Protein AF-A0A8T4YMJ5-F1 (afdb_monomer_lite)

Sequence (94 aa):
PYVMMPYFAAILLVATTIMMLNFAVATREVAGGSQAADMTGIKTIFITSVIFHSYLIGIVAGKISEESVAAGFKHAAILVIIAVLAAKLVPMFL

Structure (mmCIF, N/CA/C/O backbone):
data_AF-A0A8T4YMJ5-F1
#
_entry.id   AF-A0A8T4YMJ5-F1
#
loop_
_atom_site.group_PDB
_atom_site.id
_atom_site.type_symbol
_atom_site.label_atom_id
_atom_site.label_alt_id
_atom_site.label_comp_id
_atom_site.label_asym_id
_atom_site.label_entity_id
_atom_site.label_seq_id
_atom_site.pdbx_PDB_ins_code
_atom_site.Cartn_x
_atom_site.Cartn_y
_atom_site.Cartn_z
_atom_site.occupancy
_atom_site.B_iso_or_equiv
_atom_site.auth_seq_id
_atom_site.auth_comp_id
_atom_site.auth_asym_id
_atom_site.auth_atom_id
_atom_site.pdbx_PDB_model_num
ATOM 1 N N . PRO A 1 1 ? -18.280 10.135 9.244 1.00 56.25 1 PRO A N 1
ATOM 2 C CA . PRO A 1 1 ? -17.606 10.951 8.201 1.00 56.25 1 PRO A CA 1
ATOM 3 C C . PRO A 1 1 ? -16.062 10.908 8.259 1.00 56.25 1 PRO A C 1
ATOM 5 O O . PRO A 1 1 ? -15.456 10.584 7.246 1.00 56.25 1 PRO A O 1
ATOM 8 N N . TYR A 1 2 ? -15.423 11.157 9.414 1.00 61.81 2 TYR A N 1
ATOM 9 C CA . TYR A 1 2 ? -13.950 11.182 9.547 1.00 61.81 2 TYR A CA 1
ATOM 10 C C . TYR A 1 2 ? -13.252 9.827 9.356 1.00 61.81 2 TYR A C 1
ATOM 12 O O . TYR A 1 2 ? -12.117 9.782 8.898 1.00 61.81 2 TYR A O 1
ATOM 20 N N . VAL A 1 3 ? -13.954 8.723 9.621 1.00 61.16 3 VAL A N 1
ATOM 21 C CA . VAL A 1 3 ? -13.430 7.354 9.463 1.00 61.16 3 VAL A CA 1
ATOM 22 C C . VAL A 1 3 ? -13.107 7.014 8.007 1.00 61.16 3 VAL A C 1
ATOM 24 O O . VAL A 1 3 ? -12.237 6.193 7.766 1.00 61.16 3 VAL A O 1
ATOM 27 N N . MET A 1 4 ? -13.759 7.661 7.032 1.00 66.69 4 MET A N 1
ATOM 28 C CA . MET A 1 4 ? -13.564 7.387 5.599 1.00 66.69 4 MET A CA 1
ATOM 29 C C . MET A 1 4 ? -12.340 8.099 5.005 1.00 66.69 4 MET A C 1
ATOM 31 O O . MET A 1 4 ? -11.798 7.642 4.000 1.00 66.69 4 MET A O 1
ATOM 35 N N . MET A 1 5 ? -11.882 9.197 5.616 1.00 77.69 5 MET A N 1
ATOM 36 C CA . MET A 1 5 ? -10.756 9.997 5.111 1.00 77.69 5 MET A CA 1
ATOM 37 C C . MET A 1 5 ? -9.433 9.195 5.053 1.00 77.69 5 MET A C 1
ATOM 39 O O . MET A 1 5 ? -8.773 9.239 4.014 1.00 77.69 5 MET A O 1
ATOM 43 N N . PRO A 1 6 ? -9.053 8.406 6.078 1.00 76.50 6 PRO A N 1
ATOM 44 C CA . PRO A 1 6 ? -7.851 7.570 6.041 1.00 76.50 6 PRO A CA 1
ATOM 45 C C . PRO A 1 6 ? -7.880 6.493 4.951 1.00 76.50 6 PRO A C 1
ATOM 47 O O . PRO A 1 6 ? -6.877 6.268 4.282 1.00 76.50 6 PRO A O 1
ATOM 50 N N . TYR A 1 7 ? -9.029 5.853 4.713 1.00 76.25 7 TYR A N 1
ATOM 51 C CA . TYR A 1 7 ? -9.154 4.854 3.645 1.00 76.25 7 TYR A CA 1
ATOM 52 C C . TYR A 1 7 ? -8.976 5.484 2.264 1.00 76.25 7 TYR A C 1
ATOM 54 O O . TYR A 1 7 ? -8.274 4.935 1.416 1.00 76.25 7 TYR A O 1
ATOM 62 N N . PHE A 1 8 ? -9.561 6.666 2.056 1.00 79.00 8 PHE A N 1
ATOM 63 C CA . PHE A 1 8 ? -9.403 7.412 0.811 1.00 79.00 8 PHE A CA 1
ATOM 64 C C . PHE A 1 8 ? -7.942 7.830 0.588 1.00 79.00 8 PHE A C 1
ATOM 66 O O . PHE A 1 8 ? -7.419 7.689 -0.516 1.00 79.00 8 PHE A O 1
ATOM 73 N N . ALA A 1 9 ? -7.256 8.265 1.651 1.00 76.88 9 ALA A N 1
ATOM 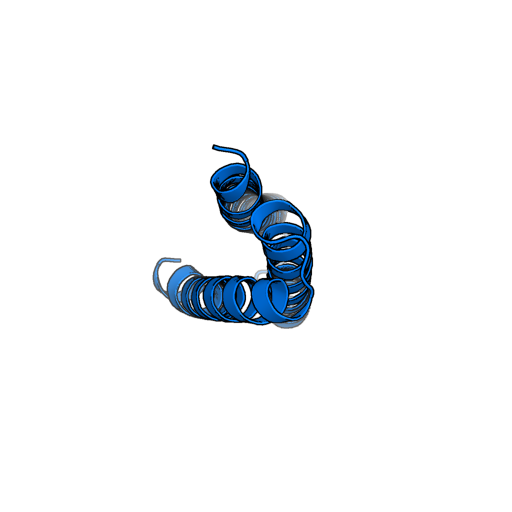74 C CA . ALA A 1 9 ? -5.833 8.590 1.612 1.00 76.88 9 ALA A CA 1
ATOM 75 C C . ALA A 1 9 ? -4.964 7.369 1.266 1.00 76.88 9 ALA A C 1
ATOM 77 O O . ALA A 1 9 ? -4.070 7.482 0.430 1.00 76.88 9 ALA A O 1
ATOM 78 N N . ALA A 1 10 ? -5.249 6.198 1.847 1.00 74.44 10 ALA A N 1
ATOM 79 C CA . ALA A 1 10 ? -4.518 4.967 1.547 1.00 74.44 10 ALA A CA 1
ATOM 80 C C . ALA A 1 10 ? -4.676 4.547 0.076 1.00 74.44 10 ALA A C 1
ATOM 82 O O . ALA A 1 10 ? -3.685 4.255 -0.589 1.00 74.44 10 ALA A O 1
ATOM 83 N N . ILE A 1 11 ? -5.901 4.575 -0.460 1.00 80.00 11 ILE A N 1
ATOM 84 C CA . ILE A 1 11 ? -6.167 4.209 -1.861 1.00 80.00 11 ILE A CA 1
ATOM 85 C C . ILE A 1 11 ? -5.488 5.186 -2.825 1.00 80.00 11 ILE A C 1
ATOM 87 O O . ILE A 1 11 ? -4.838 4.754 -3.777 1.00 80.00 11 ILE A O 1
ATOM 91 N N . LEU A 1 12 ? -5.591 6.496 -2.573 1.00 83.62 12 LEU A N 1
ATOM 92 C CA . LEU A 1 12 ? -4.925 7.505 -3.399 1.00 83.62 12 LEU A CA 1
ATOM 93 C C . LEU A 1 12 ? -3.402 7.362 -3.356 1.00 83.62 12 LEU A C 1
ATOM 95 O O . LEU A 1 12 ? -2.749 7.491 -4.391 1.00 83.62 12 LEU A O 1
ATOM 99 N N . LEU A 1 13 ? -2.829 7.062 -2.190 1.00 82.00 13 LEU A N 1
ATOM 100 C CA . LEU A 1 13 ? -1.392 6.848 -2.047 1.00 82.00 13 LEU A CA 1
ATOM 101 C C . LEU A 1 13 ? -0.919 5.622 -2.838 1.00 82.00 13 LEU A C 1
ATOM 103 O O . LEU A 1 13 ? 0.069 5.713 -3.564 1.00 82.00 13 LEU A O 1
ATOM 107 N N . VAL A 1 14 ? -1.641 4.500 -2.761 1.00 79.62 14 VAL A N 1
ATOM 108 C CA . VAL A 1 14 ? -1.351 3.297 -3.562 1.00 79.62 14 VAL A CA 1
ATOM 109 C C . VAL A 1 14 ? -1.453 3.609 -5.061 1.00 79.62 14 VAL A C 1
ATOM 111 O O . VAL A 1 14 ? -0.541 3.299 -5.822 1.00 79.62 14 VAL A O 1
ATOM 114 N N . ALA A 1 15 ? -2.523 4.278 -5.497 1.00 81.62 15 ALA A N 1
ATOM 115 C CA . ALA A 1 15 ? -2.727 4.613 -6.906 1.00 81.62 15 ALA A CA 1
ATOM 116 C C . ALA A 1 15 ? -1.626 5.538 -7.455 1.00 81.62 15 ALA A C 1
ATOM 118 O O . ALA A 1 15 ? -1.066 5.288 -8.522 1.00 81.62 15 ALA A O 1
ATOM 119 N N . THR A 1 16 ? -1.277 6.590 -6.712 1.00 84.69 16 THR A N 1
ATOM 120 C CA . THR A 1 16 ? -0.246 7.558 -7.119 1.00 84.69 16 THR A CA 1
ATOM 121 C C . THR A 1 16 ? 1.157 6.962 -7.124 1.00 84.69 16 THR A C 1
ATOM 123 O O . THR A 1 16 ? 1.925 7.245 -8.042 1.00 84.69 16 THR A O 1
ATOM 126 N N . THR A 1 17 ? 1.495 6.100 -6.160 1.00 82.50 17 THR A N 1
ATOM 127 C CA . THR A 1 17 ? 2.794 5.403 -6.152 1.00 82.50 17 THR A CA 1
ATOM 128 C C . THR A 1 17 ? 2.935 4.441 -7.326 1.00 82.50 17 THR A C 1
ATOM 130 O O . THR A 1 17 ? 3.989 4.427 -7.957 1.00 82.50 17 THR A O 1
ATOM 133 N N . ILE A 1 18 ? 1.877 3.707 -7.686 1.00 79.38 18 ILE A N 1
ATOM 134 C CA . ILE A 1 18 ? 1.870 2.855 -8.887 1.00 79.38 18 ILE A CA 1
ATOM 135 C C . ILE A 1 18 ? 2.028 3.706 -10.151 1.00 79.38 18 ILE A C 1
ATOM 137 O O . ILE A 1 18 ? 2.853 3.395 -11.010 1.00 79.38 18 ILE A O 1
ATOM 141 N N . MET A 1 19 ? 1.273 4.802 -10.259 1.00 83.75 19 MET A N 1
ATOM 142 C CA . MET A 1 19 ? 1.336 5.688 -11.421 1.00 83.75 19 MET A CA 1
ATOM 143 C C . MET A 1 19 ? 2.732 6.301 -11.590 1.00 83.75 19 MET A C 1
ATOM 145 O O . MET A 1 19 ? 3.261 6.334 -12.699 1.00 83.75 19 MET A O 1
ATOM 149 N 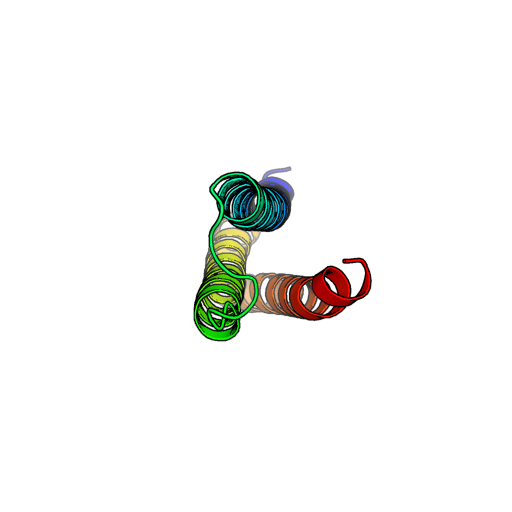N . MET A 1 20 ? 3.361 6.724 -10.490 1.00 84.44 20 MET A N 1
ATOM 150 C CA . MET A 1 20 ? 4.726 7.247 -10.500 1.00 84.44 20 MET A CA 1
ATOM 151 C C . MET A 1 20 ? 5.751 6.173 -10.880 1.00 84.44 20 MET A C 1
ATOM 153 O O . MET A 1 20 ? 6.626 6.441 -11.702 1.00 84.44 20 MET A O 1
ATOM 157 N N . LEU A 1 21 ? 5.615 4.948 -10.357 1.00 80.81 21 LEU A N 1
ATOM 158 C CA . LEU A 1 21 ? 6.488 3.827 -10.710 1.00 80.81 21 LEU A CA 1
ATOM 159 C C . LEU A 1 21 ? 6.427 3.526 -12.216 1.00 80.81 21 LEU A C 1
ATOM 161 O O . LEU A 1 21 ? 7.466 3.354 -12.850 1.00 80.81 21 LEU A O 1
ATOM 165 N N . ASN A 1 22 ? 5.227 3.537 -12.803 1.00 79.81 22 ASN A N 1
ATOM 166 C CA . ASN A 1 22 ? 5.033 3.349 -14.242 1.00 79.81 22 ASN A CA 1
ATOM 167 C C . ASN A 1 22 ? 5.635 4.491 -15.060 1.00 79.81 22 ASN A C 1
ATOM 169 O O . ASN A 1 22 ? 6.290 4.243 -16.068 1.00 79.81 22 ASN A O 1
ATOM 173 N N . PHE A 1 23 ? 5.473 5.737 -14.614 1.00 83.06 23 PHE A N 1
ATOM 174 C CA . PHE A 1 23 ? 6.076 6.887 -15.285 1.00 83.06 23 PHE A CA 1
ATOM 175 C C . PHE A 1 23 ? 7.611 6.823 -15.257 1.00 83.06 23 PHE A C 1
ATOM 177 O O . PHE A 1 23 ? 8.270 7.133 -16.251 1.00 83.06 23 PHE A O 1
ATOM 184 N N . ALA A 1 24 ? 8.188 6.366 -14.142 1.00 81.56 24 ALA A N 1
ATOM 185 C CA . ALA A 1 24 ? 9.626 6.159 -14.000 1.00 81.56 24 ALA A CA 1
ATOM 186 C C . ALA A 1 24 ? 10.150 5.029 -14.905 1.00 81.56 24 ALA A C 1
ATOM 188 O O . ALA A 1 24 ? 11.237 5.158 -15.472 1.00 81.56 24 ALA A O 1
ATOM 189 N N . VAL A 1 25 ? 9.381 3.945 -15.075 1.00 77.06 25 VAL A N 1
ATOM 190 C CA . VAL A 1 25 ? 9.704 2.867 -16.026 1.00 77.06 25 VAL A CA 1
ATOM 191 C C . VAL A 1 25 ? 9.615 3.375 -17.469 1.00 77.06 25 VAL A C 1
ATOM 193 O O . VAL A 1 25 ? 10.603 3.292 -18.193 1.00 77.06 25 VAL A O 1
ATOM 196 N N . ALA A 1 26 ? 8.496 3.993 -17.857 1.00 77.75 26 ALA A N 1
ATOM 197 C CA . ALA A 1 26 ? 8.266 4.485 -19.217 1.00 77.75 26 ALA A CA 1
ATOM 198 C C . ALA A 1 26 ? 9.292 5.552 -19.645 1.00 77.75 26 ALA A C 1
ATOM 200 O O . ALA A 1 26 ? 9.813 5.515 -20.757 1.00 77.75 26 ALA A O 1
ATOM 201 N N . THR A 1 27 ? 9.650 6.478 -18.750 1.00 81.19 27 THR A N 1
ATOM 202 C CA . THR A 1 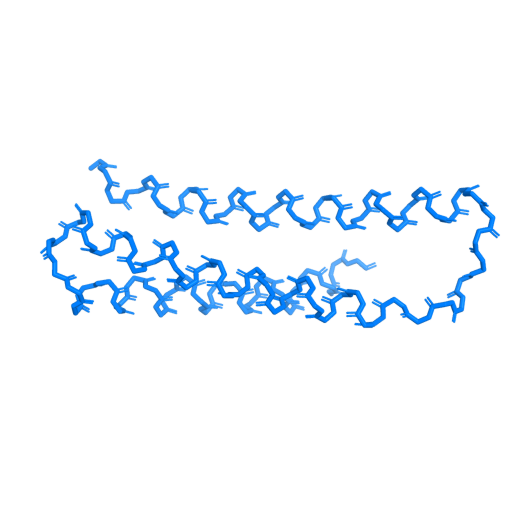27 ? 10.673 7.501 -19.040 1.00 81.19 27 THR A CA 1
ATOM 203 C C . THR A 1 27 ? 12.047 6.872 -19.275 1.00 81.19 27 THR A C 1
ATOM 205 O O . THR A 1 27 ? 12.798 7.327 -20.136 1.00 81.19 27 THR A O 1
ATOM 208 N N . ARG A 1 28 ? 12.387 5.802 -18.543 1.00 70.75 28 ARG A N 1
ATOM 209 C CA . ARG A 1 28 ? 13.651 5.078 -18.737 1.00 70.75 28 ARG A CA 1
ATOM 210 C C . ARG A 1 28 ? 13.701 4.296 -20.045 1.00 70.75 28 ARG A C 1
ATOM 212 O O . ARG A 1 28 ? 14.767 4.257 -20.656 1.00 70.75 28 ARG A O 1
ATOM 219 N N . GLU A 1 29 ? 12.587 3.700 -20.464 1.00 73.81 29 GLU A N 1
ATOM 220 C CA . GLU A 1 29 ? 12.479 3.020 -21.762 1.00 73.81 29 GLU A CA 1
ATOM 221 C C . GLU A 1 29 ? 12.680 4.005 -22.919 1.00 73.81 29 GLU A C 1
ATOM 223 O O . GLU A 1 29 ? 13.456 3.738 -23.835 1.00 73.81 29 GLU A O 1
ATOM 228 N N . VAL A 1 30 ? 12.064 5.189 -22.833 1.00 79.75 30 VAL A N 1
ATOM 229 C CA . VAL A 1 30 ? 12.229 6.261 -23.829 1.00 79.75 30 VAL A CA 1
ATOM 230 C C . VAL A 1 30 ? 13.653 6.834 -23.826 1.00 79.75 30 VAL A C 1
ATOM 232 O O . VAL A 1 30 ? 14.181 7.176 -24.881 1.00 79.75 30 VAL A O 1
ATOM 235 N N . ALA A 1 31 ? 14.312 6.904 -22.665 1.00 78.12 31 ALA A N 1
ATOM 236 C CA . ALA A 1 31 ? 15.675 7.427 -22.520 1.00 78.12 31 ALA A CA 1
ATOM 237 C C . ALA A 1 31 ? 16.791 6.455 -22.971 1.00 78.12 31 ALA A C 1
ATOM 239 O O . ALA A 1 31 ? 17.968 6.729 -22.737 1.00 78.12 31 ALA A O 1
ATOM 240 N N . GLY A 1 32 ? 16.456 5.320 -23.597 1.00 67.12 32 GLY A N 1
ATOM 241 C CA . GLY A 1 32 ? 17.440 4.363 -24.119 1.00 67.12 32 GLY A CA 1
ATOM 242 C C . GLY A 1 32 ? 18.110 3.492 -23.050 1.00 67.12 32 GLY A C 1
ATOM 243 O O . GLY A 1 32 ? 19.126 2.849 -23.320 1.00 67.12 32 GLY A O 1
ATOM 244 N N . GLY A 1 33 ? 17.559 3.444 -21.832 1.00 63.25 33 GLY A N 1
ATOM 245 C CA . GLY A 1 33 ? 18.014 2.516 -20.803 1.00 63.25 33 GLY A CA 1
ATOM 246 C C . GLY A 1 33 ? 17.688 1.077 -21.202 1.00 63.25 33 GLY A C 1
ATOM 247 O O . GLY A 1 33 ? 16.527 0.749 -21.425 1.00 63.25 33 GLY A O 1
ATOM 248 N N . SER A 1 34 ? 18.701 0.208 -21.286 1.00 55.38 34 SER A N 1
ATOM 249 C CA . SER A 1 34 ? 18.498 -1.208 -21.626 1.00 55.38 34 SER A CA 1
ATOM 250 C C . SER A 1 34 ? 17.447 -1.871 -20.718 1.00 55.38 34 SER A C 1
ATOM 252 O O . SER A 1 34 ? 17.458 -1.685 -19.497 1.00 55.38 34 SER A O 1
ATOM 254 N N . GLN A 1 35 ? 16.566 -2.684 -21.316 1.00 54.56 35 GLN A N 1
ATOM 255 C CA . GLN A 1 35 ? 15.495 -3.436 -20.638 1.00 54.56 35 GLN A CA 1
ATOM 256 C C . GLN A 1 35 ? 15.986 -4.432 -19.560 1.00 54.56 35 GLN A C 1
ATOM 258 O O . GLN A 1 35 ? 15.179 -5.079 -18.902 1.00 54.56 35 GLN A O 1
ATOM 263 N N . ALA A 1 36 ? 17.301 -4.572 -19.360 1.00 50.22 36 ALA A N 1
ATOM 264 C CA . ALA A 1 36 ? 17.914 -5.623 -18.550 1.00 50.22 36 ALA A CA 1
ATOM 265 C C . ALA A 1 36 ? 18.417 -5.168 -17.166 1.00 50.22 36 ALA A C 1
ATOM 267 O O . ALA A 1 36 ? 18.934 -5.985 -16.408 1.00 50.22 36 ALA A O 1
ATOM 268 N N . ALA A 1 37 ? 18.295 -3.885 -16.810 1.00 56.12 37 ALA A N 1
ATOM 269 C CA . ALA A 1 37 ? 18.602 -3.451 -15.448 1.00 56.12 37 ALA A CA 1
ATOM 270 C C . ALA A 1 37 ? 17.453 -3.861 -14.518 1.00 56.12 37 ALA A C 1
ATOM 272 O O . ALA A 1 37 ? 16.372 -3.275 -14.571 1.00 56.12 37 ALA A O 1
ATOM 273 N N . ASP A 1 38 ? 17.717 -4.875 -13.696 1.00 61.66 38 ASP A N 1
ATOM 274 C CA . ASP A 1 38 ? 16.791 -5.542 -12.784 1.00 61.66 38 ASP A CA 1
ATOM 275 C C . ASP A 1 38 ? 15.958 -4.556 -11.935 1.00 61.66 38 ASP A C 1
ATOM 277 O O . ASP A 1 38 ? 16.349 -4.106 -10.856 1.00 61.66 38 ASP A O 1
ATOM 281 N N . MET A 1 39 ? 14.769 -4.202 -12.436 1.00 66.06 39 MET A N 1
ATOM 282 C CA . MET A 1 39 ? 13.814 -3.332 -11.742 1.00 66.06 39 MET A CA 1
ATOM 283 C C . MET A 1 39 ? 13.178 -4.019 -10.529 1.00 66.06 39 MET A C 1
ATOM 285 O O . MET A 1 39 ? 12.417 -3.380 -9.801 1.00 66.06 39 MET A O 1
ATOM 289 N N . THR A 1 40 ? 13.464 -5.303 -10.303 1.00 72.19 40 THR A N 1
ATOM 290 C CA . THR A 1 40 ? 12.893 -6.090 -9.209 1.00 72.19 40 THR A CA 1
ATOM 291 C C . THR A 1 40 ? 13.242 -5.480 -7.858 1.00 72.19 40 THR A C 1
ATOM 293 O O . THR A 1 40 ? 12.372 -5.398 -6.992 1.00 72.19 40 THR A O 1
ATOM 296 N N . GLY A 1 41 ? 14.459 -4.950 -7.690 1.00 75.88 41 GLY A N 1
ATOM 297 C CA . GLY A 1 41 ? 14.865 -4.270 -6.455 1.00 75.88 41 GLY A CA 1
ATOM 298 C C . GLY A 1 41 ? 14.026 -3.022 -6.164 1.00 75.88 41 GLY A C 1
ATOM 299 O O . GLY A 1 41 ? 13.477 -2.876 -5.073 1.00 75.88 41 GLY A O 1
ATOM 300 N N . ILE A 1 42 ? 13.844 -2.159 -7.168 1.00 76.94 42 ILE A N 1
ATOM 301 C CA . ILE A 1 42 ? 13.045 -0.931 -7.037 1.00 76.94 42 ILE A CA 1
ATOM 302 C C . ILE A 1 42 ? 11.574 -1.280 -6.785 1.00 76.94 42 ILE A C 1
ATOM 304 O O . ILE A 1 42 ? 10.973 -0.750 -5.853 1.00 76.94 42 ILE A O 1
ATOM 308 N N . LYS A 1 43 ? 11.007 -2.220 -7.552 1.00 74.56 43 LYS A N 1
ATOM 309 C CA . LYS A 1 43 ? 9.629 -2.700 -7.364 1.00 74.56 43 LYS A CA 1
ATOM 310 C C . LYS A 1 43 ? 9.417 -3.247 -5.949 1.00 74.56 43 LYS A C 1
ATOM 312 O O . LYS A 1 43 ? 8.444 -2.883 -5.297 1.00 74.56 43 LYS A O 1
ATOM 317 N N . THR A 1 44 ? 10.347 -4.056 -5.446 1.00 79.44 44 THR A N 1
ATOM 318 C CA . THR A 1 44 ? 10.260 -4.659 -4.106 1.00 79.44 44 THR A CA 1
ATOM 319 C C . THR A 1 44 ? 10.300 -3.605 -3.001 1.00 79.44 44 THR A C 1
ATOM 321 O O . THR A 1 44 ? 9.494 -3.662 -2.070 1.00 79.44 44 THR A O 1
ATOM 324 N N . ILE A 1 45 ? 11.188 -2.613 -3.114 1.00 84.56 45 ILE A N 1
ATOM 325 C CA . ILE A 1 45 ? 11.287 -1.515 -2.142 1.00 84.56 45 ILE A CA 1
ATOM 326 C C . ILE A 1 45 ? 10.000 -0.684 -2.142 1.00 84.56 45 ILE A C 1
ATOM 328 O O . ILE A 1 45 ? 9.447 -0.410 -1.076 1.00 84.56 45 ILE A O 1
ATOM 332 N N . PHE A 1 46 ? 9.483 -0.332 -3.323 1.00 81.44 46 PHE A N 1
ATOM 333 C CA . PHE A 1 46 ? 8.252 0.451 -3.447 1.00 81.44 46 PHE A CA 1
ATOM 334 C C . PHE A 1 46 ? 7.030 -0.292 -2.904 1.00 81.44 46 PHE A C 1
ATOM 336 O O . PHE A 1 46 ? 6.271 0.278 -2.123 1.00 81.44 46 PHE A O 1
ATOM 343 N N . ILE A 1 47 ? 6.868 -1.572 -3.244 1.00 80.38 47 ILE A N 1
ATOM 344 C CA . ILE A 1 47 ? 5.769 -2.402 -2.734 1.00 80.38 47 ILE A CA 1
ATOM 345 C C . ILE A 1 47 ? 5.837 -2.511 -1.205 1.00 80.38 47 ILE A C 1
ATOM 347 O O . ILE A 1 47 ? 4.836 -2.292 -0.525 1.00 80.38 47 ILE A O 1
ATOM 351 N N . THR A 1 48 ? 7.020 -2.788 -0.650 1.00 84.44 48 THR A N 1
ATOM 352 C CA . THR A 1 48 ? 7.207 -2.888 0.807 1.00 84.44 48 THR A CA 1
ATOM 353 C C . THR A 1 48 ? 6.891 -1.560 1.501 1.00 84.44 48 THR A C 1
ATOM 355 O O . THR A 1 48 ? 6.203 -1.541 2.522 1.00 84.44 48 THR A O 1
ATOM 358 N N . SER A 1 49 ? 7.328 -0.438 0.918 1.00 83.81 49 SER A N 1
ATOM 359 C CA . SER A 1 49 ? 7.042 0.906 1.429 1.00 83.81 49 SER A CA 1
ATOM 360 C C . SER A 1 49 ? 5.539 1.211 1.438 1.00 83.81 49 SER A C 1
ATOM 362 O O . SER A 1 49 ? 5.012 1.670 2.450 1.00 83.81 49 SER A O 1
ATOM 364 N N . VAL A 1 50 ? 4.822 0.880 0.359 1.00 82.94 50 VAL A N 1
ATOM 365 C CA . VAL A 1 50 ? 3.369 1.094 0.238 1.00 82.94 50 VAL A CA 1
ATOM 366 C C . VAL A 1 50 ? 2.578 0.257 1.247 1.00 82.94 50 VAL A C 1
ATOM 368 O O . VAL A 1 50 ? 1.626 0.761 1.851 1.00 82.94 50 VAL A O 1
ATOM 371 N N . ILE A 1 51 ? 2.982 -0.994 1.485 1.00 85.12 51 ILE A N 1
ATOM 372 C CA . ILE A 1 51 ? 2.366 -1.855 2.508 1.00 85.12 51 ILE A CA 1
ATOM 373 C C . ILE A 1 51 ? 2.555 -1.239 3.899 1.00 85.12 51 ILE A C 1
ATOM 375 O O . ILE A 1 51 ? 1.595 -1.126 4.665 1.00 85.12 51 ILE A O 1
ATOM 379 N N . PHE A 1 52 ? 3.770 -0.782 4.211 1.00 86.50 52 PHE A N 1
ATOM 380 C CA . PHE A 1 52 ? 4.067 -0.152 5.496 1.00 86.50 52 PHE A CA 1
ATOM 381 C C . PHE A 1 52 ? 3.289 1.158 5.688 1.00 86.50 52 PHE A C 1
ATOM 383 O O . PHE A 1 52 ? 2.735 1.414 6.756 1.00 86.50 52 PHE A O 1
ATOM 390 N N . HIS A 1 53 ? 3.176 1.969 4.638 1.00 85.62 53 HIS A N 1
ATOM 391 C CA . HIS A 1 53 ? 2.421 3.217 4.681 1.00 85.62 53 HIS A CA 1
ATOM 392 C C . HIS A 1 53 ? 0.913 2.972 4.866 1.00 85.62 53 HIS A C 1
ATOM 394 O O . HIS A 1 53 ? 0.265 3.652 5.661 1.00 85.62 53 HIS A O 1
ATOM 400 N N . SER A 1 54 ? 0.366 1.941 4.214 1.00 82.38 54 SER A N 1
ATOM 401 C CA . SER A 1 54 ? -1.035 1.523 4.378 1.00 82.38 54 SER A CA 1
ATOM 402 C C . SER A 1 54 ? -1.334 1.047 5.806 1.00 82.38 54 SER A C 1
ATOM 404 O O . SER A 1 54 ? -2.391 1.363 6.354 1.00 82.38 54 SER A O 1
ATOM 406 N N . TYR A 1 55 ? -0.382 0.356 6.445 1.00 85.19 55 TYR A N 1
ATOM 407 C CA . TYR A 1 55 ? -0.473 -0.025 7.857 1.00 85.19 55 TYR A CA 1
ATOM 408 C C . TYR A 1 55 ? -0.524 1.197 8.787 1.00 85.19 55 TYR A C 1
ATOM 410 O O . TYR A 1 55 ? -1.401 1.283 9.650 1.00 85.19 55 TYR A O 1
ATOM 418 N N . LEU A 1 56 ? 0.370 2.174 8.589 1.00 84.00 56 LEU A N 1
ATOM 419 C CA . LEU A 1 56 ? 0.401 3.394 9.402 1.00 84.00 56 LEU A CA 1
ATOM 420 C C . LEU A 1 56 ? -0.889 4.210 9.264 1.00 84.00 56 LEU A C 1
ATOM 422 O O . LEU A 1 56 ? -1.450 4.642 10.272 1.00 84.00 56 LEU A O 1
ATOM 426 N N . ILE A 1 57 ? -1.399 4.367 8.038 1.00 85.12 57 ILE A N 1
ATOM 427 C CA . ILE A 1 57 ? -2.669 5.060 7.790 1.00 85.12 57 ILE A CA 1
ATOM 428 C C . ILE A 1 57 ? -3.829 4.339 8.487 1.00 85.12 57 ILE A C 1
ATOM 430 O O . ILE A 1 57 ? -4.691 4.999 9.062 1.00 85.12 57 ILE A O 1
ATOM 434 N N . GLY A 1 58 ? -3.842 3.004 8.508 1.00 82.31 58 GLY A N 1
ATOM 435 C CA . GLY A 1 58 ? -4.874 2.242 9.210 1.00 82.31 58 GLY A CA 1
ATOM 436 C C . GLY A 1 58 ? -4.835 2.377 10.734 1.00 82.31 58 GLY A C 1
ATOM 437 O O . GLY A 1 58 ? -5.890 2.467 11.363 1.00 82.31 58 GLY A O 1
ATOM 438 N N . ILE A 1 59 ? -3.646 2.492 11.335 1.00 82.44 59 ILE A N 1
ATOM 439 C CA . ILE A 1 59 ? -3.532 2.814 12.766 1.00 82.44 59 ILE A CA 1
ATOM 440 C C . ILE A 1 59 ? -4.053 4.224 13.046 1.00 82.44 59 ILE A C 1
ATOM 442 O O . ILE A 1 59 ? -4.812 4.418 13.998 1.00 82.44 59 ILE A O 1
ATOM 446 N N . VAL A 1 60 ? -3.691 5.202 12.210 1.00 81.25 60 VAL A N 1
ATOM 447 C CA . VAL A 1 60 ? -4.234 6.565 12.308 1.00 81.25 60 VAL A CA 1
ATOM 448 C C . VAL A 1 60 ? -5.757 6.542 12.151 1.00 81.25 60 VAL A C 1
ATOM 450 O O . VAL A 1 60 ? -6.449 7.219 12.906 1.00 81.25 60 VAL A O 1
ATOM 453 N N . ALA A 1 61 ? -6.293 5.706 11.260 1.00 79.31 61 ALA A N 1
ATOM 454 C CA . ALA A 1 61 ? -7.727 5.581 11.043 1.00 79.31 61 ALA A CA 1
ATOM 455 C C . ALA A 1 61 ? -8.485 5.165 12.303 1.00 79.31 61 ALA A C 1
ATOM 457 O O . ALA A 1 61 ? -9.460 5.820 12.662 1.00 79.31 61 ALA A O 1
ATOM 458 N N . GLY A 1 62 ? -8.017 4.131 13.007 1.00 72.88 62 GLY A N 1
ATOM 459 C CA . GLY A 1 62 ? -8.697 3.700 14.229 1.00 72.88 62 GLY A CA 1
ATOM 460 C C . GLY A 1 62 ? -8.505 4.644 15.414 1.00 72.88 62 GLY A C 1
ATOM 461 O O . GLY A 1 62 ? -9.420 4.782 16.223 1.00 72.88 62 GLY A O 1
ATOM 462 N N . LYS A 1 63 ? -7.377 5.371 15.484 1.00 76.19 63 LYS A N 1
ATOM 463 C CA . LYS A 1 63 ? -7.215 6.455 16.469 1.00 76.19 63 LYS A CA 1
ATOM 464 C C . LYS A 1 63 ? -8.219 7.591 16.250 1.00 76.19 63 LYS A C 1
ATOM 466 O O . LYS A 1 63 ? -8.648 8.193 17.221 1.00 76.19 63 LYS A O 1
ATOM 471 N N . ILE A 1 64 ? -8.577 7.889 15.001 1.00 78.50 64 ILE A N 1
ATOM 472 C CA . ILE A 1 64 ? -9.536 8.953 14.661 1.00 78.50 64 ILE A CA 1
ATOM 473 C C . ILE A 1 64 ? -10.992 8.461 14.741 1.00 78.50 64 ILE A C 1
ATOM 475 O O . ILE A 1 64 ? -11.892 9.269 14.954 1.00 78.50 64 ILE A O 1
ATOM 479 N N . SER A 1 65 ? -11.249 7.159 14.567 1.00 70.44 65 SER A N 1
ATOM 480 C CA . SER A 1 65 ? -12.612 6.608 14.567 1.00 70.44 65 SER A CA 1
ATOM 481 C C . SER A 1 65 ? -13.138 6.228 15.946 1.00 70.44 65 SER A C 1
ATOM 483 O O . SER A 1 65 ? -14.304 6.473 16.233 1.00 70.44 65 SER A O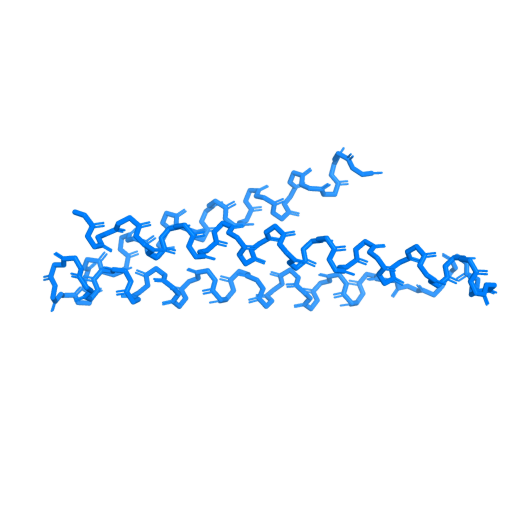 1
ATOM 485 N N . GLU A 1 66 ? -12.305 5.593 16.768 1.00 69.69 66 GLU A N 1
ATOM 486 C CA . GLU A 1 66 ? -12.712 4.961 18.031 1.00 69.69 66 GLU A CA 1
ATOM 487 C C . GLU A 1 66 ? -11.826 5.412 19.208 1.00 69.69 66 GLU A C 1
ATOM 489 O O . GLU A 1 66 ? -11.920 4.846 20.293 1.00 69.69 66 GLU A O 1
ATOM 494 N N . GLU A 1 67 ? -10.924 6.384 18.989 1.00 73.62 67 GLU A N 1
ATOM 495 C CA . GLU A 1 67 ? -9.944 6.900 19.970 1.00 73.62 67 GLU A CA 1
ATOM 496 C C . GLU A 1 67 ? -9.053 5.817 20.614 1.00 73.62 67 GLU A C 1
ATOM 498 O O . GLU A 1 67 ? -8.324 6.058 21.575 1.00 73.62 67 GLU A O 1
ATOM 503 N N . SER A 1 68 ? -9.054 4.611 20.039 1.00 71.56 68 SER A N 1
ATOM 504 C CA . SER A 1 68 ? -8.431 3.416 20.595 1.00 71.56 68 SER A CA 1
ATOM 505 C C . SER A 1 68 ? -7.459 2.780 19.608 1.00 71.56 68 SER A C 1
ATOM 507 O O . SER A 1 68 ? -7.742 2.589 18.423 1.00 71.56 68 SER A O 1
ATOM 509 N N . VAL A 1 69 ? -6.291 2.384 20.116 1.00 68.56 69 VAL A N 1
ATOM 510 C CA . VAL A 1 69 ? -5.249 1.711 19.323 1.00 68.56 69 VAL A CA 1
ATOM 511 C C . VAL A 1 69 ? -5.696 0.309 18.891 1.00 68.56 69 VAL A C 1
ATOM 513 O O . VAL A 1 69 ? -5.350 -0.137 17.797 1.00 68.56 69 VAL A O 1
ATOM 516 N N . ALA A 1 70 ? -6.525 -0.363 19.698 1.00 73.56 70 ALA A N 1
ATOM 517 C CA . ALA A 1 70 ? -7.066 -1.684 19.368 1.00 73.56 70 ALA A CA 1
ATOM 518 C C . ALA A 1 70 ? -7.965 -1.637 18.118 1.00 73.56 70 ALA A C 1
ATOM 520 O O . ALA A 1 70 ? -7.903 -2.522 17.262 1.00 73.56 70 ALA A O 1
ATOM 521 N N . ALA A 1 71 ? -8.740 -0.561 17.967 1.00 72.31 71 ALA A N 1
ATOM 522 C CA . ALA A 1 71 ? -9.532 -0.300 16.772 1.00 72.31 71 ALA A CA 1
ATOM 523 C C . ALA A 1 71 ? -8.653 -0.028 15.544 1.00 72.31 71 ALA A C 1
ATOM 525 O O . ALA A 1 71 ? -8.933 -0.530 14.452 1.00 72.31 71 ALA A O 1
ATOM 526 N N . GLY A 1 72 ? -7.551 0.707 15.739 1.00 75.75 72 GLY A N 1
ATOM 527 C CA . GLY A 1 72 ? -6.533 0.973 14.715 1.00 75.75 72 GLY A CA 1
ATOM 528 C C . GLY A 1 72 ? -5.929 -0.296 14.143 1.00 75.75 72 GLY A C 1
ATOM 529 O O . GLY A 1 72 ? -5.719 -0.379 12.939 1.00 75.75 72 GLY A O 1
AT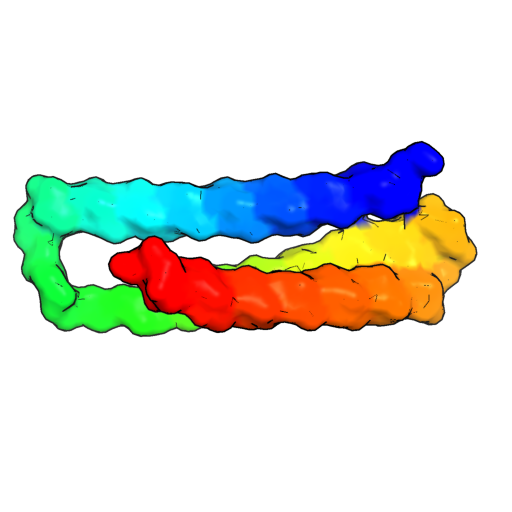OM 530 N N . PHE A 1 73 ? -5.749 -1.325 14.967 1.00 76.69 73 PHE A N 1
ATOM 531 C CA . PHE A 1 73 ? -5.239 -2.611 14.502 1.00 76.69 73 PHE A CA 1
ATOM 532 C C . PHE A 1 73 ? -6.210 -3.328 13.552 1.00 76.69 73 PHE A C 1
ATOM 534 O O . PHE A 1 73 ? -5.781 -3.891 12.547 1.00 76.69 73 PHE A O 1
ATOM 541 N N . LYS A 1 74 ? -7.524 -3.258 13.813 1.00 78.44 74 LYS A N 1
ATOM 542 C CA . LYS A 1 74 ? -8.552 -3.828 12.920 1.00 78.44 74 LYS A CA 1
ATOM 543 C C . LYS A 1 74 ? -8.567 -3.117 11.566 1.00 78.44 74 LYS A C 1
ATOM 545 O O . LYS A 1 74 ? -8.599 -3.766 10.524 1.00 78.44 74 LYS A O 1
ATOM 550 N N . HIS A 1 75 ? -8.504 -1.788 11.591 1.00 78.56 75 HIS A N 1
ATOM 551 C CA . HIS A 1 75 ? -8.510 -0.950 10.391 1.00 78.56 75 HIS A CA 1
ATOM 552 C C . HIS A 1 75 ? -7.211 -1.117 9.582 1.00 78.56 75 HIS A C 1
ATOM 554 O O . HIS A 1 75 ? -7.248 -1.265 8.360 1.00 78.56 75 HIS A O 1
ATOM 560 N N . ALA A 1 76 ? -6.064 -1.187 10.262 1.00 78.94 76 ALA A N 1
ATOM 561 C CA . ALA A 1 76 ? -4.766 -1.466 9.655 1.00 78.94 76 ALA A CA 1
ATOM 562 C C . ALA A 1 76 ? -4.693 -2.860 9.031 1.00 78.94 76 ALA A C 1
ATOM 564 O O . ALA A 1 76 ? -4.199 -2.987 7.916 1.00 78.94 76 ALA A O 1
ATOM 565 N N . ALA A 1 77 ? -5.227 -3.893 9.688 1.00 81.19 77 ALA A N 1
ATOM 566 C CA . ALA A 1 77 ? -5.247 -5.243 9.130 1.00 81.19 77 ALA A CA 1
ATOM 567 C C . ALA A 1 77 ? -6.025 -5.304 7.804 1.00 81.19 77 ALA A C 1
ATOM 569 O O . ALA A 1 77 ? -5.540 -5.881 6.833 1.00 81.19 77 ALA A O 1
ATOM 570 N N . ILE A 1 78 ? -7.191 -4.652 7.735 1.00 81.06 78 ILE A N 1
ATOM 571 C CA . ILE A 1 78 ? -8.004 -4.592 6.511 1.00 81.06 78 ILE A CA 1
ATOM 572 C C . ILE A 1 78 ? -7.248 -3.861 5.393 1.00 81.06 78 ILE A C 1
ATOM 574 O O . ILE A 1 78 ? -7.148 -4.374 4.278 1.00 81.06 78 ILE A O 1
ATOM 578 N N . LEU A 1 79 ? -6.672 -2.692 5.687 1.00 79.69 79 LEU A N 1
ATOM 579 C CA . LEU A 1 79 ? -5.927 -1.907 4.700 1.00 79.69 79 LEU A CA 1
ATOM 580 C C . LEU A 1 79 ? -4.655 -2.608 4.214 1.00 79.69 79 LEU A C 1
ATOM 582 O O . LEU A 1 79 ? -4.334 -2.523 3.032 1.00 79.69 79 LEU A O 1
ATOM 586 N N . VAL A 1 80 ? -3.958 -3.342 5.082 1.00 81.75 80 VAL A N 1
ATOM 587 C CA . VAL A 1 80 ? -2.786 -4.140 4.695 1.00 81.75 80 VAL A CA 1
ATOM 588 C C . VAL A 1 80 ? -3.182 -5.295 3.782 1.00 81.75 80 VAL A C 1
ATOM 590 O O . VAL A 1 80 ? -2.512 -5.513 2.777 1.00 81.75 80 VAL A O 1
ATOM 593 N N . ILE A 1 81 ? -4.280 -6.003 4.067 1.00 83.94 81 ILE A N 1
ATOM 594 C CA . ILE A 1 81 ? -4.774 -7.071 3.182 1.00 83.94 81 ILE A CA 1
ATOM 595 C C . ILE A 1 81 ? -5.095 -6.501 1.796 1.00 83.94 81 ILE A C 1
ATOM 597 O O . ILE A 1 81 ? -4.680 -7.070 0.787 1.00 83.94 81 ILE A O 1
ATOM 601 N N . ILE A 1 82 ? -5.766 -5.348 1.737 1.00 80.12 82 ILE A N 1
ATOM 602 C CA . ILE A 1 82 ? -6.068 -4.663 0.474 1.00 80.12 82 ILE A CA 1
ATOM 603 C C . ILE A 1 82 ? -4.778 -4.240 -0.242 1.00 80.12 82 ILE A C 1
ATOM 605 O O . ILE A 1 82 ? -4.654 -4.466 -1.443 1.00 80.12 82 ILE A O 1
ATOM 609 N N . ALA A 1 83 ? -3.796 -3.685 0.473 1.00 78.62 83 ALA A N 1
ATOM 610 C CA . ALA A 1 83 ? -2.515 -3.278 -0.103 1.00 78.62 83 ALA A CA 1
ATOM 611 C C . ALA A 1 83 ? -1.711 -4.469 -0.648 1.00 78.62 83 ALA A C 1
ATOM 613 O O . ALA A 1 83 ? -1.107 -4.363 -1.711 1.00 78.62 83 ALA A O 1
ATOM 614 N N . VAL A 1 84 ? -1.735 -5.620 0.032 1.00 80.88 84 VAL A N 1
ATOM 615 C CA . VAL A 1 84 ? -1.091 -6.859 -0.434 1.00 80.88 84 VAL A CA 1
ATOM 616 C C . VAL A 1 84 ? -1.803 -7.423 -1.665 1.00 80.88 84 VAL A C 1
ATOM 618 O O . VAL A 1 84 ? -1.140 -7.832 -2.619 1.00 80.88 84 VAL A O 1
ATOM 621 N N . LEU A 1 85 ? -3.140 -7.418 -1.679 1.00 80.69 85 LEU A N 1
ATOM 622 C CA . LEU A 1 85 ? -3.919 -7.822 -2.851 1.00 80.69 85 LEU A CA 1
ATOM 623 C C . LEU A 1 85 ? -3.643 -6.900 -4.040 1.00 80.69 85 LEU A C 1
ATOM 625 O O . LEU A 1 85 ? -3.383 -7.394 -5.133 1.00 80.69 85 LEU A O 1
ATOM 629 N N . ALA A 1 86 ? -3.615 -5.584 -3.826 1.00 73.75 86 ALA A N 1
ATOM 630 C CA . ALA A 1 86 ? -3.237 -4.615 -4.846 1.00 73.75 86 ALA A CA 1
ATOM 631 C C . ALA A 1 86 ? -1.804 -4.866 -5.340 1.00 73.75 86 ALA A C 1
ATOM 633 O O . ALA A 1 86 ? -1.584 -4.969 -6.540 1.00 73.75 86 ALA A O 1
ATOM 634 N N . ALA A 1 87 ? -0.842 -5.072 -4.439 1.00 71.75 87 ALA A N 1
ATOM 635 C CA . ALA A 1 87 ? 0.544 -5.356 -4.802 1.00 71.75 87 ALA A CA 1
ATOM 636 C C . ALA A 1 87 ? 0.713 -6.635 -5.639 1.00 71.75 87 ALA A C 1
ATOM 638 O O . ALA A 1 87 ? 1.632 -6.703 -6.451 1.00 71.75 87 ALA A O 1
ATOM 639 N N . LYS A 1 88 ? -0.154 -7.643 -5.461 1.00 73.44 88 LYS A N 1
ATOM 640 C CA . LYS A 1 88 ? -0.147 -8.869 -6.276 1.00 73.44 88 LYS A CA 1
ATOM 641 C C . LYS A 1 88 ? -0.935 -8.755 -7.577 1.00 73.44 88 LYS A C 1
ATOM 643 O O . LYS A 1 88 ? -0.511 -9.324 -8.576 1.00 73.44 88 LYS A O 1
ATOM 648 N N . LEU A 1 89 ? -2.070 -8.062 -7.568 1.00 69.00 89 LEU A N 1
ATOM 649 C CA . LEU A 1 89 ? -2.938 -7.925 -8.738 1.00 69.00 89 LEU A CA 1
ATOM 650 C C . LEU A 1 89 ? -2.388 -6.912 -9.744 1.00 69.00 89 LEU A C 1
ATOM 652 O O . LEU A 1 89 ? -2.453 -7.147 -10.941 1.00 69.00 89 LEU A O 1
ATOM 656 N N . VAL A 1 90 ? -1.803 -5.808 -9.283 1.00 65.62 90 VAL A N 1
ATOM 657 C CA . VAL A 1 90 ? -1.263 -4.745 -10.146 1.00 65.62 90 VAL A CA 1
ATOM 658 C C . VAL A 1 90 ? -0.219 -5.253 -11.152 1.00 65.62 90 VAL A C 1
ATOM 660 O O . VAL A 1 90 ? -0.379 -4.956 -12.331 1.00 65.62 90 VAL A O 1
ATOM 663 N N . PRO A 1 91 ? 0.798 -6.052 -10.773 1.00 60.94 91 PRO A N 1
ATOM 664 C CA . PRO A 1 91 ? 1.732 -6.623 -11.744 1.00 60.94 91 PRO A CA 1
ATOM 665 C C . PRO A 1 91 ? 1.133 -7.741 -12.616 1.00 60.94 91 PRO A C 1
ATOM 667 O O . PRO A 1 91 ? 1.838 -8.238 -13.479 1.00 60.94 91 PRO A O 1
ATOM 670 N N . MET A 1 92 ? -0.116 -8.172 -12.388 1.00 61.34 92 MET A N 1
ATOM 671 C CA . MET A 1 92 ? -0.828 -9.135 -13.246 1.00 61.34 92 MET A CA 1
ATOM 672 C C . MET A 1 92 ? -1.641 -8.438 -14.353 1.00 61.34 92 MET A C 1
ATOM 674 O O . MET A 1 92 ? -1.959 -9.062 -15.361 1.00 61.34 92 MET A O 1
ATOM 678 N N . PHE A 1 93 ? -1.984 -7.159 -14.170 1.00 55.34 93 PHE A N 1
ATOM 679 C CA . PHE A 1 93 ? -2.673 -6.323 -15.164 1.00 55.34 93 PHE A CA 1
ATOM 680 C C . PHE A 1 93 ? -1.715 -5.456 -16.007 1.00 55.34 93 PHE A C 1
ATOM 682 O O . PHE A 1 93 ? -2.181 -4.676 -16.838 1.00 55.34 93 PHE A O 1
ATOM 689 N N . LEU A 1 94 ? -0.406 -5.576 -15.770 1.00 46.75 94 LEU A N 1
ATOM 690 C CA . LEU A 1 94 ? 0.697 -4.914 -16.477 1.00 46.75 94 LEU A CA 1
ATOM 691 C C . LEU A 1 94 ? 1.530 -5.968 -17.207 1.00 46.75 94 LEU A C 1
ATOM 693 O O . LEU A 1 94 ? 2.009 -5.652 -18.314 1.00 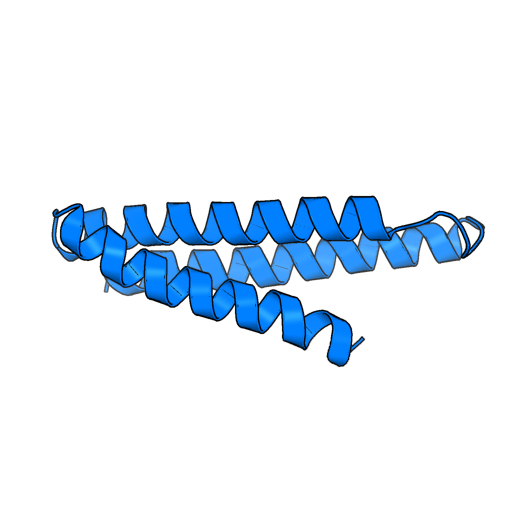46.75 94 LEU A O 1
#

pLDDT: mean 75.36, std 8.84, range [46.75, 86.5]

Secondary structure (DSSP, 8-state):
-TTHHHHHHHHHHHHHHHHHHHHHHHHHHHTT--TTS-THHHHHHHHHHHHHHHHHHHHHHHHHHSS-HHHHHHHHHHHHHHHHHHHHHGGG--

Foldseek 3Di:
DLLVVLVVVLVVVLVVLLVVLVVVVVVCVVVPNDPPPPCVVVLVVSLVVSLVVQLVSLQVSQCRVVVDSVRSNVSSVVSSVVSVVCSVVVVVVD

Radius of gyration: 15.77 Å; chains: 1; bounding box: 36×20×45 Å